Protein AF-A0A830EYG8-F1 (afdb_monomer)

Sequence (162 aa):
MAPSTRTADTRTLSGVLVGLTILGLALLVANVPSSPLRSGNLELFTIFVFPLVISLVAYVGFAELVVWWEVALLAVWGGLSVAVTAFVGFLATMGASGGYPGVVVELVRNIAMFLAVTLGLGIPYGLAGKYRREHPRRTVVSAILAFVVLFTFFNAVAVVTT

Structure (mmCIF, N/CA/C/O backbone):
data_AF-A0A830EYG8-F1
#
_entry.id   AF-A0A830EYG8-F1
#
loop_
_atom_site.group_PDB
_atom_site.id
_atom_site.type_symbol
_atom_site.label_atom_id
_atom_site.label_alt_id
_atom_site.label_comp_id
_atom_site.label_asym_id
_atom_site.label_entity_id
_atom_site.label_seq_id
_atom_site.pdbx_PDB_ins_code
_atom_site.Cartn_x
_atom_site.Cartn_y
_atom_site.Cartn_z
_atom_site.occupancy
_atom_site.B_iso_or_equiv
_atom_site.auth_seq_id
_atom_site.auth_comp_id
_atom_site.auth_asym_id
_atom_site.auth_atom_id
_atom_site.pdbx_PDB_model_num
ATOM 1 N N . MET A 1 1 ? -26.461 24.769 24.141 1.00 42.53 1 MET A N 1
ATOM 2 C CA . MET A 1 1 ? -25.023 24.789 23.800 1.00 42.53 1 MET A CA 1
ATOM 3 C C . MET A 1 1 ? -24.857 23.908 22.572 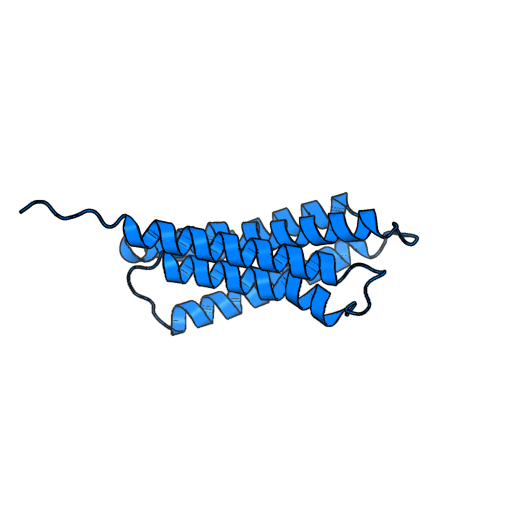1.00 42.53 1 MET A C 1
ATOM 5 O O . MET A 1 1 ? -25.095 22.713 22.674 1.00 42.53 1 MET A O 1
ATOM 9 N N . ALA A 1 2 ? -24.634 24.496 21.395 1.00 43.34 2 ALA A N 1
ATOM 10 C CA . ALA A 1 2 ? -24.489 23.729 20.157 1.00 43.34 2 ALA A CA 1
ATOM 11 C C . ALA A 1 2 ? -23.146 22.973 20.182 1.00 43.34 2 ALA A C 1
ATOM 13 O O . ALA A 1 2 ? -22.144 23.580 20.567 1.00 43.34 2 ALA A O 1
ATOM 14 N N . PRO A 1 3 ? -23.095 21.683 19.811 1.00 46.25 3 PRO A N 1
ATOM 15 C CA . PRO A 1 3 ? -21.836 20.960 19.743 1.00 46.25 3 PRO A CA 1
ATOM 16 C C . PRO A 1 3 ? -21.021 21.533 18.581 1.00 46.25 3 PRO A C 1
ATOM 18 O O . PRO A 1 3 ? -21.415 21.425 17.419 1.00 46.25 3 PRO A O 1
ATOM 21 N N . SER A 1 4 ? -19.902 22.185 18.894 1.00 47.22 4 SER A N 1
ATOM 22 C CA . SER A 1 4 ? -18.935 22.618 17.894 1.00 47.22 4 SER A CA 1
ATOM 23 C C . SER A 1 4 ? -18.418 21.385 17.156 1.00 47.22 4 SER A C 1
ATOM 25 O O . SER A 1 4 ? -17.865 20.440 17.716 1.00 47.22 4 SER A O 1
ATOM 27 N N . THR A 1 5 ? -18.708 21.374 15.867 1.00 45.62 5 THR A N 1
ATOM 28 C CA . THR A 1 5 ? -18.488 20.277 14.938 1.00 45.62 5 THR A CA 1
ATOM 29 C C . THR A 1 5 ? -17.013 19.893 14.834 1.00 45.62 5 THR A C 1
ATOM 31 O O . THR A 1 5 ? -16.151 20.723 14.554 1.00 45.62 5 THR A O 1
ATOM 34 N N . ARG A 1 6 ? -16.770 18.593 14.999 1.00 49.84 6 ARG A N 1
ATOM 35 C CA . ARG A 1 6 ? -15.546 17.802 14.808 1.00 49.84 6 ARG A CA 1
ATOM 36 C C . ARG A 1 6 ? -15.033 17.848 13.349 1.00 49.84 6 ARG A C 1
ATOM 38 O O . ARG A 1 6 ? -15.014 16.830 12.672 1.00 49.84 6 ARG A O 1
ATOM 45 N N . THR A 1 7 ? -14.693 19.024 12.818 1.00 50.84 7 THR A N 1
ATOM 46 C CA . THR A 1 7 ? -14.256 19.216 11.412 1.00 50.84 7 THR A CA 1
ATOM 47 C C . THR A 1 7 ? -12.767 19.534 11.260 1.00 50.84 7 THR A C 1
ATOM 49 O O . THR A 1 7 ? -12.204 19.330 10.181 1.00 50.84 7 THR A O 1
ATOM 52 N N . ALA A 1 8 ? -12.105 19.997 12.324 1.00 50.88 8 ALA A N 1
ATOM 53 C CA . ALA A 1 8 ? -10.675 20.313 12.306 1.00 50.88 8 ALA A CA 1
ATOM 54 C C . ALA A 1 8 ? -9.792 19.057 12.154 1.00 50.88 8 ALA A C 1
ATOM 56 O O . ALA A 1 8 ? -8.821 19.079 11.402 1.00 50.88 8 ALA A O 1
ATOM 57 N N . ASP A 1 9 ? -10.177 17.945 12.785 1.00 64.69 9 ASP A N 1
ATOM 58 C CA . ASP A 1 9 ? -9.371 16.715 12.856 1.00 64.69 9 ASP A CA 1
ATOM 59 C C . ASP A 1 9 ? -9.231 16.015 11.490 1.00 64.69 9 ASP A C 1
ATOM 61 O O . ASP A 1 9 ? -8.155 15.591 11.066 1.00 64.69 9 ASP A O 1
ATOM 65 N N . THR A 1 10 ? -10.315 15.999 10.711 1.00 66.88 10 THR A N 1
ATOM 66 C CA . THR A 1 10 ? -10.350 15.378 9.379 1.00 66.88 10 THR A CA 1
ATOM 67 C C . THR A 1 10 ? -9.485 16.095 8.342 1.00 66.88 10 THR A C 1
ATOM 69 O O . THR A 1 10 ? -8.973 15.454 7.421 1.00 66.88 10 THR A O 1
ATOM 72 N N . ARG A 1 11 ? -9.302 17.419 8.470 1.00 71.44 11 ARG A N 1
ATOM 73 C CA . ARG A 1 11 ? -8.465 18.203 7.543 1.00 71.44 11 ARG A CA 1
ATOM 74 C C . ARG A 1 11 ? -6.985 17.909 7.759 1.00 71.44 11 ARG A C 1
ATOM 76 O O . ARG A 1 11 ? -6.261 17.724 6.784 1.00 71.44 11 ARG A O 1
ATOM 83 N N . THR A 1 12 ? -6.565 17.796 9.016 1.00 82.00 12 THR A N 1
ATOM 84 C CA . THR A 1 12 ? -5.193 17.433 9.383 1.00 82.00 12 THR A CA 1
ATOM 85 C C . THR A 1 12 ? -4.862 16.016 8.924 1.00 82.00 12 THR A C 1
ATOM 87 O O . THR A 1 12 ? -3.844 15.818 8.269 1.00 82.00 12 THR A O 1
ATOM 90 N N . 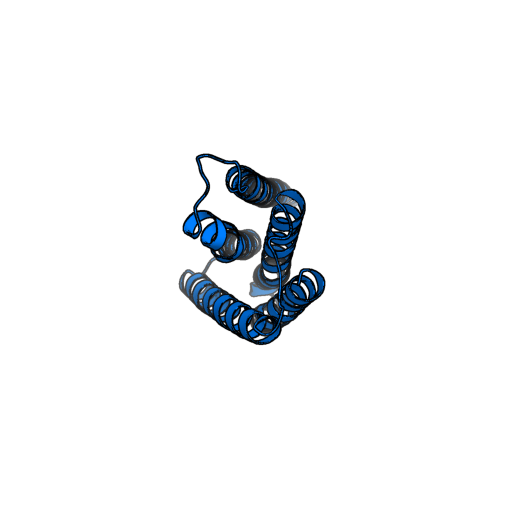LEU A 1 13 ? -5.757 15.047 9.158 1.00 83.25 13 LEU A N 1
ATOM 91 C CA . LEU A 1 13 ? -5.572 13.670 8.686 1.00 83.25 13 LEU A CA 1
ATOM 92 C C . LEU A 1 13 ? -5.459 13.591 7.158 1.00 83.25 13 LEU A C 1
ATOM 94 O O . LEU A 1 13 ? -4.564 12.930 6.635 1.00 83.25 13 LEU A O 1
ATOM 98 N N . SER A 1 14 ? -6.340 14.294 6.441 1.00 85.19 14 SER A N 1
ATOM 99 C CA . SER A 1 14 ? -6.291 14.352 4.975 1.00 85.19 14 SER A CA 1
ATOM 100 C C . SER A 1 14 ? -4.967 14.950 4.493 1.00 85.19 14 SER A C 1
ATOM 102 O O . SER A 1 14 ? -4.349 14.409 3.581 1.00 85.19 14 SER A O 1
ATOM 104 N N . GLY A 1 15 ? -4.490 16.015 5.147 1.00 87.56 15 GLY A N 1
ATOM 105 C CA . GLY A 1 15 ? -3.184 16.614 4.870 1.00 87.56 15 GLY A CA 1
ATOM 106 C C . GLY A 1 15 ? -2.018 15.650 5.103 1.00 87.56 15 GLY A C 1
ATOM 107 O O . GLY A 1 15 ? -1.124 15.576 4.265 1.00 87.56 15 GLY A O 1
ATOM 108 N N . VAL A 1 16 ? -2.045 14.864 6.185 1.00 90.38 16 VAL A N 1
ATOM 109 C CA . VAL A 1 16 ? -1.018 13.848 6.475 1.00 90.38 16 VAL A CA 1
ATOM 110 C C . VAL A 1 16 ? -1.033 12.735 5.428 1.00 90.38 16 VAL A C 1
ATOM 112 O O . VAL A 1 16 ? 0.020 12.398 4.896 1.00 90.38 16 VAL A O 1
ATOM 115 N N . LEU A 1 17 ? -2.201 12.187 5.085 1.00 90.69 17 LEU A N 1
ATOM 116 C CA . LEU A 1 17 ? -2.309 11.123 4.081 1.00 90.69 17 LEU A CA 1
ATOM 117 C C . LEU A 1 17 ? -1.851 11.599 2.697 1.00 90.69 17 LEU A C 1
ATOM 119 O O . LEU A 1 17 ? -1.112 10.888 2.014 1.00 90.69 17 LEU A O 1
ATOM 123 N N . VAL A 1 18 ? -2.232 12.817 2.304 1.00 91.62 18 VAL A N 1
ATOM 124 C CA . VAL A 1 18 ? -1.767 13.438 1.056 1.00 91.62 18 VAL A CA 1
ATOM 125 C C . VAL A 1 18 ? -0.257 13.669 1.102 1.00 91.62 18 VAL A C 1
ATOM 127 O O . VAL A 1 18 ? 0.438 13.286 0.166 1.00 91.62 18 VAL A O 1
ATOM 130 N N . GLY A 1 19 ? 0.270 14.223 2.196 1.00 92.75 19 GLY A N 1
ATOM 131 C CA . GLY A 1 19 ? 1.702 14.466 2.373 1.00 92.75 19 GLY A CA 1
ATOM 132 C C . GLY A 1 19 ? 2.532 13.184 2.311 1.00 92.75 19 GLY A C 1
ATOM 133 O O . GLY A 1 19 ? 3.538 13.141 1.607 1.00 92.75 19 GLY A O 1
ATOM 134 N N . LEU A 1 20 ? 2.078 12.113 2.969 1.00 93.62 20 LEU A N 1
ATOM 135 C CA . LEU A 1 20 ? 2.711 10.797 2.882 1.00 93.62 20 LEU A CA 1
ATOM 136 C C . LEU A 1 20 ? 2.643 10.247 1.457 1.00 93.62 20 LEU A C 1
ATOM 138 O O . LEU A 1 20 ? 3.648 9.770 0.949 1.00 93.62 20 LEU A O 1
ATOM 142 N N . THR A 1 21 ? 1.507 10.368 0.773 1.00 92.94 21 THR A N 1
ATOM 143 C CA . THR A 1 21 ? 1.380 9.905 -0.619 1.00 92.94 21 THR A CA 1
ATOM 144 C C . THR A 1 21 ? 2.348 10.647 -1.547 1.00 92.94 21 THR A C 1
ATOM 146 O O . THR A 1 21 ? 3.044 10.016 -2.340 1.00 92.94 21 THR A O 1
ATOM 149 N N . ILE A 1 22 ? 2.453 11.974 -1.410 1.00 95.12 22 ILE A N 1
ATOM 150 C CA . ILE A 1 22 ? 3.403 12.803 -2.168 1.00 95.12 22 ILE A CA 1
ATOM 151 C C . ILE A 1 22 ? 4.846 12.399 -1.850 1.00 95.12 22 ILE A C 1
ATOM 153 O O . ILE A 1 22 ? 5.660 12.286 -2.765 1.00 95.12 22 ILE A O 1
ATOM 157 N N . LEU A 1 23 ? 5.163 12.136 -0.580 1.00 95.19 23 LEU A N 1
ATOM 158 C CA . LEU A 1 23 ? 6.483 11.657 -0.179 1.00 95.19 23 LEU A CA 1
ATOM 159 C C . LEU A 1 23 ? 6.817 10.314 -0.842 1.00 95.19 23 LEU A C 1
ATOM 161 O O . LEU A 1 23 ? 7.919 10.152 -1.354 1.00 95.19 23 LEU A O 1
ATOM 165 N N . GLY A 1 24 ? 5.864 9.382 -0.904 1.00 92.62 24 GLY A N 1
ATOM 166 C CA . GLY A 1 24 ? 6.041 8.101 -1.596 1.00 92.62 24 GLY A CA 1
ATOM 167 C C . GLY A 1 24 ? 6.345 8.282 -3.081 1.00 92.62 24 GLY A C 1
ATOM 168 O O . GLY A 1 24 ? 7.295 7.696 -3.594 1.00 92.62 24 GLY A O 1
ATOM 169 N N . LEU A 1 25 ? 5.612 9.169 -3.760 1.00 93.94 25 LEU A N 1
ATOM 170 C CA . LEU A 1 25 ? 5.888 9.512 -5.158 1.00 93.94 25 LEU A CA 1
ATOM 171 C C . LEU A 1 25 ? 7.281 10.132 -5.336 1.00 93.94 25 LEU A C 1
ATOM 173 O O . LEU A 1 25 ? 8.001 9.765 -6.262 1.00 93.94 25 LEU A O 1
ATOM 177 N N . ALA A 1 26 ? 7.689 11.031 -4.439 1.00 93.25 26 ALA A N 1
ATOM 178 C CA . ALA A 1 26 ? 9.021 11.628 -4.475 1.00 93.25 26 ALA A CA 1
ATOM 179 C C . ALA A 1 26 ? 10.128 10.577 -4.286 1.00 93.25 26 ALA A C 1
ATOM 181 O O . ALA A 1 26 ? 11.138 10.628 -4.986 1.00 93.25 26 ALA A O 1
ATOM 182 N N . LEU A 1 27 ? 9.924 9.594 -3.401 1.00 92.50 27 LEU A N 1
ATOM 183 C CA . LEU A 1 27 ? 10.854 8.477 -3.209 1.00 92.50 27 LEU A CA 1
ATOM 184 C C . LEU A 1 27 ? 10.976 7.606 -4.467 1.00 92.50 27 LEU A C 1
ATOM 186 O O . LEU A 1 27 ? 12.085 7.212 -4.820 1.00 9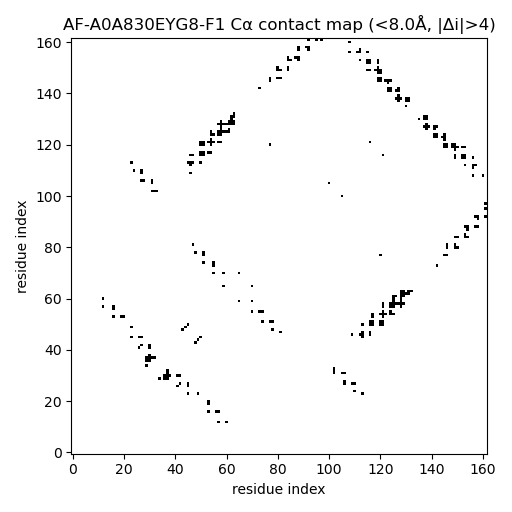2.50 27 LEU A O 1
ATOM 190 N N . LEU A 1 28 ? 9.878 7.360 -5.189 1.00 92.00 28 LEU A N 1
ATOM 191 C CA . LEU A 1 28 ? 9.927 6.640 -6.468 1.00 92.00 28 LEU A CA 1
ATOM 192 C C . LEU A 1 28 ? 10.711 7.409 -7.532 1.00 92.00 28 LEU A C 1
ATOM 194 O O . LEU A 1 28 ? 11.538 6.821 -8.226 1.00 92.00 28 LEU A O 1
ATOM 198 N N . VAL A 1 29 ? 10.495 8.723 -7.634 1.00 90.94 29 VAL A N 1
ATOM 199 C CA . VAL A 1 29 ? 11.252 9.588 -8.553 1.00 90.94 29 VAL A CA 1
ATOM 200 C C . VAL A 1 29 ? 12.738 9.606 -8.180 1.00 90.94 29 VAL A C 1
ATOM 202 O O . VAL A 1 29 ? 13.601 9.529 -9.053 1.00 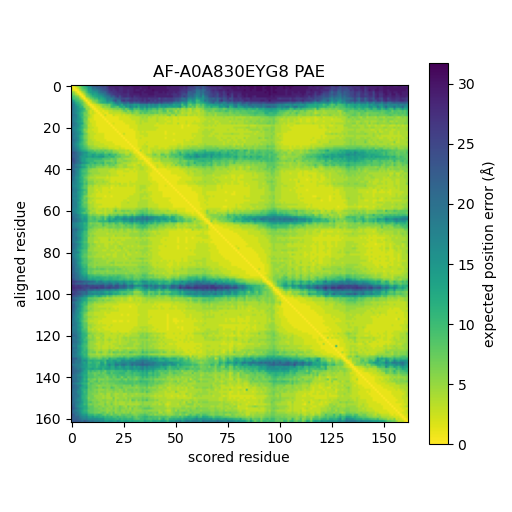90.94 29 VAL A O 1
ATOM 205 N N . ALA A 1 30 ? 13.055 9.635 -6.886 1.00 89.56 30 ALA A N 1
ATOM 206 C CA . ALA A 1 30 ? 14.427 9.532 -6.401 1.00 89.56 30 ALA A CA 1
ATOM 207 C C . ALA A 1 30 ? 15.057 8.153 -6.665 1.00 89.56 30 ALA A C 1
ATOM 209 O O . ALA A 1 30 ? 16.279 8.046 -6.654 1.00 89.56 30 ALA A O 1
ATOM 210 N N . ASN A 1 31 ? 14.265 7.114 -6.936 1.00 89.38 31 ASN A N 1
ATOM 211 C CA . ASN A 1 31 ? 14.733 5.750 -7.190 1.00 89.38 31 ASN A CA 1
ATOM 212 C C . ASN A 1 31 ? 14.772 5.370 -8.686 1.00 89.38 31 ASN A C 1
ATOM 214 O O . ASN A 1 31 ? 14.937 4.203 -9.035 1.00 89.38 31 ASN A O 1
ATOM 218 N N . VAL A 1 32 ? 14.617 6.341 -9.589 1.00 88.88 32 VAL A N 1
ATOM 219 C CA . VAL A 1 32 ? 14.681 6.121 -11.042 1.00 88.88 32 VAL A CA 1
ATOM 220 C C . VAL A 1 32 ? 16.049 5.541 -11.449 1.00 88.88 32 VAL A C 1
ATOM 222 O O . VAL A 1 32 ? 17.059 5.892 -10.841 1.00 88.88 32 VAL A O 1
ATOM 225 N N . PRO A 1 33 ? 16.129 4.702 -12.502 1.00 79.25 33 PRO A N 1
ATOM 226 C CA . PRO A 1 33 ? 17.364 4.079 -12.978 1.00 79.25 33 PRO A CA 1
ATOM 227 C C . PRO A 1 33 ? 18.620 4.953 -13.083 1.00 79.25 33 PRO A C 1
ATOM 229 O O . PRO A 1 33 ? 19.719 4.456 -12.855 1.00 79.25 33 PRO A O 1
ATOM 232 N N . SER A 1 34 ? 18.465 6.230 -13.435 1.00 80.75 34 SER A N 1
ATOM 233 C CA . SER A 1 34 ? 19.551 7.207 -13.586 1.00 80.75 34 SER A CA 1
ATOM 234 C C . SER A 1 34 ? 19.963 7.893 -12.278 1.00 80.75 34 SER A C 1
ATOM 236 O O . SER A 1 34 ? 20.843 8.750 -12.290 1.00 80.75 34 SER A O 1
ATOM 238 N N . SER A 1 35 ? 19.298 7.584 -11.166 1.00 86.12 35 SER A N 1
ATOM 239 C CA . SER A 1 35 ? 19.499 8.257 -9.887 1.00 86.12 35 SER A CA 1
ATOM 240 C C . SER A 1 35 ? 20.665 7.659 -9.094 1.00 86.12 35 SER A C 1
ATOM 242 O O . SER A 1 35 ? 20.768 6.435 -8.989 1.00 86.12 35 SER A O 1
ATOM 244 N N . PRO A 1 36 ? 21.490 8.492 -8.431 1.00 82.94 36 PRO A N 1
ATOM 245 C CA . PRO A 1 36 ? 22.517 8.018 -7.502 1.00 82.94 36 PRO A CA 1
ATOM 246 C C . PRO A 1 36 ? 21.933 7.375 -6.233 1.00 82.94 36 PRO A C 1
ATOM 248 O O . PRO A 1 36 ? 22.652 6.693 -5.510 1.00 82.94 36 PRO A O 1
ATOM 251 N N . LEU A 1 37 ? 20.642 7.584 -5.954 1.00 84.62 37 LEU A N 1
ATOM 252 C CA . LEU A 1 37 ? 19.938 7.011 -4.802 1.00 84.62 37 LEU A CA 1
ATOM 253 C C . LEU A 1 37 ? 19.250 5.677 -5.127 1.00 84.62 37 LEU A C 1
ATOM 255 O O . LEU A 1 37 ? 18.557 5.130 -4.267 1.00 84.62 37 LEU A O 1
ATOM 259 N N . ARG A 1 38 ? 19.421 5.154 -6.351 1.00 87.94 38 ARG A N 1
ATOM 260 C CA . ARG A 1 38 ? 18.779 3.912 -6.784 1.00 87.94 38 ARG A CA 1
ATOM 261 C C . ARG A 1 38 ? 19.172 2.754 -5.869 1.00 87.94 38 ARG A C 1
ATOM 263 O O . ARG A 1 38 ? 20.346 2.432 -5.707 1.00 87.94 38 ARG A O 1
ATOM 270 N N . SER A 1 39 ? 18.169 2.080 -5.325 1.00 90.25 39 SER A N 1
ATOM 271 C CA . SER A 1 39 ? 18.329 0.884 -4.510 1.00 90.25 39 SER A CA 1
ATOM 272 C C . SER A 1 39 ? 17.097 -0.002 -4.634 1.00 90.25 39 SER A C 1
ATOM 274 O O . SER A 1 39 ? 15.971 0.458 -4.450 1.00 90.25 39 SER A O 1
ATOM 276 N N . GLY A 1 40 ? 17.301 -1.300 -4.872 1.00 86.69 40 GLY A N 1
ATOM 277 C CA . GLY A 1 40 ? 16.196 -2.267 -4.881 1.00 86.69 40 GLY A CA 1
ATOM 278 C C . GLY A 1 40 ? 15.453 -2.317 -3.540 1.00 86.69 40 GLY A C 1
ATOM 279 O O . GLY A 1 40 ? 14.239 -2.484 -3.504 1.00 86.69 40 GLY A O 1
ATOM 280 N N . ASN A 1 41 ? 16.148 -2.070 -2.425 1.00 89.69 41 ASN A N 1
ATOM 281 C CA . ASN A 1 41 ? 15.506 -1.995 -1.111 1.00 89.69 41 ASN A CA 1
ATOM 282 C C . ASN A 1 41 ? 14.612 -0.759 -0.981 1.00 89.69 41 ASN A C 1
ATOM 284 O O . ASN A 1 41 ? 13.542 -0.847 -0.383 1.00 89.69 41 ASN A O 1
ATOM 288 N N . LEU A 1 42 ? 15.034 0.379 -1.544 1.00 87.69 42 LEU A N 1
ATOM 289 C CA . LEU A 1 42 ? 14.227 1.598 -1.554 1.00 87.69 42 LEU A CA 1
ATOM 290 C C . LEU A 1 42 ? 12.975 1.408 -2.417 1.00 87.69 42 LEU A C 1
ATOM 292 O O . LEU A 1 42 ? 11.891 1.834 -2.021 1.00 87.69 42 LEU A O 1
ATOM 296 N N . GLU A 1 43 ? 13.109 0.720 -3.550 1.00 89.50 43 GLU A N 1
ATOM 297 C CA . GLU A 1 43 ? 11.991 0.352 -4.419 1.00 89.50 43 GLU A CA 1
ATOM 298 C C . GLU A 1 43 ? 10.960 -0.507 -3.683 1.00 89.50 43 GLU A C 1
ATOM 300 O O . GLU A 1 43 ? 9.797 -0.124 -3.569 1.00 89.50 43 GLU A O 1
ATOM 305 N N . LEU A 1 44 ? 11.401 -1.633 -3.112 1.00 88.88 44 LEU A N 1
ATOM 306 C CA . LEU A 1 44 ? 10.533 -2.558 -2.383 1.00 88.88 44 LEU A CA 1
ATOM 307 C C . LEU A 1 44 ? 9.889 -1.884 -1.170 1.00 88.88 44 LEU A C 1
ATOM 309 O O . LEU A 1 44 ? 8.693 -2.047 -0.929 1.00 88.88 44 LEU A O 1
ATOM 313 N N . PHE A 1 45 ? 10.657 -1.089 -0.423 1.00 91.88 45 PHE A N 1
ATOM 314 C CA . PHE A 1 45 ? 10.130 -0.312 0.693 1.00 91.88 45 PHE A CA 1
ATOM 315 C C . PHE A 1 45 ? 9.017 0.631 0.232 1.00 91.88 45 PHE A C 1
ATOM 317 O O . PHE A 1 45 ? 7.934 0.644 0.819 1.00 91.88 45 PHE A O 1
ATOM 324 N N . THR A 1 46 ? 9.264 1.387 -0.837 1.00 91.94 46 THR A N 1
ATOM 325 C CA . THR A 1 46 ?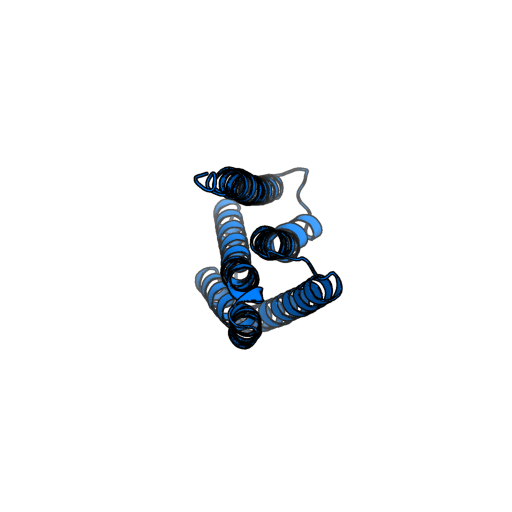 8.329 2.405 -1.320 1.00 91.94 46 THR A CA 1
ATOM 326 C C . THR A 1 46 ? 7.085 1.779 -1.941 1.00 91.94 46 THR A C 1
ATOM 328 O O . THR A 1 46 ? 6.004 2.318 -1.757 1.00 91.94 46 THR A O 1
ATOM 331 N N . ILE A 1 47 ? 7.194 0.635 -2.621 1.00 91.12 47 ILE A N 1
ATOM 332 C CA . ILE A 1 47 ? 6.053 -0.035 -3.269 1.00 91.12 47 ILE A CA 1
ATOM 333 C C . ILE A 1 47 ? 5.203 -0.833 -2.273 1.00 91.12 47 ILE A C 1
ATOM 335 O O . ILE A 1 47 ? 3.993 -0.939 -2.460 1.00 91.12 47 ILE A O 1
ATOM 339 N N . PHE A 1 48 ? 5.797 -1.391 -1.216 1.00 90.06 48 PHE A N 1
ATOM 340 C CA . PHE A 1 48 ? 5.101 -2.348 -0.349 1.00 90.06 48 PHE A CA 1
ATOM 341 C C . PHE A 1 48 ? 4.925 -1.868 1.087 1.00 90.06 48 PHE A C 1
ATOM 343 O O . PHE A 1 48 ? 3.811 -1.847 1.612 1.00 90.06 48 PHE A O 1
ATOM 350 N N . VAL A 1 49 ? 6.017 -1.472 1.736 1.00 92.12 49 VAL A N 1
ATOM 351 C CA . VAL A 1 49 ? 6.008 -1.132 3.165 1.00 92.12 49 VAL A CA 1
ATOM 352 C C . VAL A 1 49 ? 5.357 0.226 3.386 1.00 92.12 49 VAL A C 1
ATOM 354 O O . VAL A 1 49 ? 4.527 0.393 4.278 1.00 92.12 49 VAL A O 1
ATOM 357 N N . PHE A 1 50 ? 5.699 1.202 2.554 1.00 94.12 50 PHE A N 1
ATOM 358 C CA . PHE A 1 50 ? 5.234 2.567 2.724 1.00 94.12 50 PHE A CA 1
ATOM 359 C C . PHE A 1 50 ? 3.708 2.718 2.512 1.00 94.12 50 PHE A C 1
ATOM 361 O O . PHE A 1 50 ? 3.054 3.309 3.375 1.00 94.12 50 PHE A O 1
ATOM 368 N N . PRO A 1 51 ? 3.078 2.095 1.495 1.00 93.56 51 PRO A N 1
ATOM 369 C CA . PRO A 1 51 ? 1.620 2.010 1.376 1.00 93.56 51 PRO A CA 1
ATOM 370 C C . PRO A 1 51 ? 0.928 1.353 2.566 1.00 93.56 51 PRO A C 1
ATOM 372 O O . PRO A 1 51 ? -0.131 1.814 2.998 1.00 93.56 51 PRO A O 1
ATOM 375 N N . LEU A 1 52 ? 1.528 0.299 3.130 1.00 93.25 52 LEU A N 1
ATOM 376 C CA . LEU A 1 52 ? 1.001 -0.340 4.332 1.00 93.25 52 LEU A CA 1
ATOM 377 C C . LEU A 1 52 ? 0.992 0.655 5.500 1.00 93.25 52 LEU A C 1
ATOM 379 O O . LEU A 1 52 ? -0.027 0.785 6.175 1.00 93.25 52 LEU A O 1
ATOM 383 N N . VAL A 1 53 ? 2.065 1.428 5.689 1.00 93.88 53 VAL A N 1
ATOM 384 C CA . VAL A 1 53 ? 2.106 2.495 6.703 1.00 93.88 53 VAL A CA 1
ATOM 385 C C . VAL A 1 53 ? 1.009 3.533 6.458 1.00 93.88 53 VAL A C 1
ATOM 387 O O . VAL A 1 53 ? 0.271 3.849 7.389 1.00 93.88 53 VAL A O 1
ATOM 390 N N . ILE A 1 54 ? 0.829 4.006 5.219 1.00 91.81 54 ILE A N 1
ATOM 391 C CA . ILE A 1 54 ? -0.249 4.949 4.864 1.00 91.81 54 ILE A CA 1
ATOM 392 C C . ILE A 1 54 ? -1.622 4.367 5.231 1.00 91.81 54 ILE A C 1
ATOM 394 O O . ILE A 1 54 ? -2.452 5.057 5.823 1.00 91.81 54 ILE A O 1
ATOM 398 N N . SER A 1 55 ? -1.857 3.086 4.938 1.00 91.31 55 SER A N 1
ATOM 399 C CA . SER A 1 55 ? -3.126 2.418 5.247 1.00 91.31 55 SER A CA 1
ATOM 400 C C . SER A 1 55 ? -3.382 2.270 6.752 1.00 91.31 55 SER A C 1
ATOM 402 O O . SER A 1 55 ? -4.513 2.444 7.205 1.00 91.31 55 SER A O 1
ATOM 404 N N . LEU A 1 56 ? -2.341 2.018 7.551 1.00 91.38 56 LEU A N 1
ATOM 405 C CA . LEU A 1 56 ? -2.442 1.958 9.011 1.00 91.38 56 LEU A CA 1
ATOM 406 C C . LEU A 1 56 ? -2.689 3.346 9.610 1.00 91.38 56 LEU A C 1
ATOM 408 O O . LEU A 1 56 ? -3.516 3.481 10.509 1.00 91.38 56 LEU A O 1
ATOM 412 N N . VAL A 1 57 ? -2.034 4.384 9.081 1.00 90.75 57 VAL A N 1
ATOM 413 C CA . VAL A 1 57 ? -2.305 5.780 9.459 1.00 90.75 57 VAL A CA 1
ATOM 414 C C . VAL A 1 57 ? -3.751 6.148 9.130 1.00 90.75 57 VAL A C 1
ATOM 416 O O . VAL A 1 57 ? -4.418 6.771 9.954 1.00 90.75 57 VAL A O 1
ATOM 419 N N . ALA A 1 58 ? -4.271 5.712 7.978 1.00 89.50 58 ALA A N 1
ATOM 420 C CA . ALA A 1 58 ? -5.676 5.901 7.631 1.00 89.50 58 ALA A CA 1
ATOM 421 C C . ALA A 1 58 ? -6.603 5.193 8.634 1.00 89.50 58 ALA A C 1
ATOM 423 O O . ALA A 1 58 ? -7.534 5.819 9.137 1.00 89.50 58 ALA A O 1
ATOM 424 N N . TYR A 1 59 ? -6.331 3.931 8.989 1.00 88.00 59 TYR A N 1
ATOM 425 C CA . TYR A 1 59 ? -7.103 3.211 10.011 1.00 88.00 59 TYR A CA 1
ATOM 426 C C . TYR A 1 59 ? -7.129 3.960 11.347 1.00 88.00 59 TYR A C 1
ATOM 428 O O . TYR A 1 59 ? -8.202 4.241 11.879 1.00 88.00 59 TYR A O 1
ATOM 436 N N . VAL A 1 60 ? -5.948 4.307 11.867 1.00 87.31 60 VAL A N 1
ATOM 437 C CA . VAL A 1 60 ? -5.778 4.987 13.157 1.00 87.31 60 VAL A CA 1
ATOM 438 C C . VAL A 1 60 ? -6.464 6.348 13.156 1.00 87.31 60 VAL A C 1
ATOM 440 O O . VAL A 1 60 ? -7.149 6.681 14.116 1.00 87.31 60 VAL A O 1
ATOM 443 N N . GLY A 1 61 ? -6.328 7.112 12.072 1.00 84.38 61 GLY A N 1
ATOM 444 C CA . GLY A 1 61 ? -6.925 8.437 11.952 1.00 84.38 61 GLY A CA 1
ATOM 445 C C . GLY A 1 61 ? -8.453 8.436 11.909 1.00 84.38 61 GLY A C 1
ATOM 446 O O . GLY A 1 61 ? -9.072 9.403 12.344 1.00 84.38 61 GLY A O 1
ATOM 447 N N . PHE A 1 62 ? -9.075 7.367 11.404 1.00 82.81 62 PHE A N 1
ATOM 448 C CA . PHE A 1 62 ? -10.536 7.232 11.391 1.00 82.81 62 PHE A CA 1
ATOM 449 C C . PHE A 1 62 ? -11.102 6.488 12.609 1.00 82.81 62 PHE A C 1
ATOM 451 O O . PHE A 1 62 ? -12.311 6.544 12.837 1.00 82.81 62 PHE A O 1
ATOM 458 N N . ALA A 1 63 ? -10.269 5.800 13.392 1.00 80.12 63 ALA A N 1
ATOM 459 C CA . ALA A 1 63 ? -10.705 5.056 14.567 1.00 80.12 63 ALA A CA 1
ATOM 460 C C . ALA A 1 63 ? -10.883 5.978 15.789 1.00 80.12 63 ALA A C 1
ATOM 462 O O . ALA A 1 63 ? -9.946 6.630 16.235 1.00 80.12 63 ALA A O 1
ATOM 463 N N . GLU A 1 64 ? -12.076 5.985 16.399 1.00 71.56 64 GLU A N 1
ATOM 464 C CA . GLU A 1 64 ? -12.353 6.820 17.588 1.00 71.56 64 GLU A CA 1
ATOM 465 C C . GLU A 1 64 ? -11.588 6.393 18.853 1.00 71.56 64 GLU A C 1
ATOM 467 O O . GLU A 1 64 ? -11.354 7.201 19.747 1.00 71.56 64 GLU A O 1
ATOM 472 N N . LEU A 1 65 ? -11.218 5.114 18.940 1.00 76.75 65 LEU A N 1
ATOM 473 C CA . LEU A 1 65 ? -10.295 4.580 19.938 1.00 76.75 65 LEU A CA 1
ATOM 474 C C . LEU A 1 65 ? -9.313 3.675 19.207 1.00 76.75 65 LEU A C 1
ATOM 476 O O . LEU A 1 65 ? -9.729 2.860 18.384 1.00 76.75 65 LEU A O 1
ATOM 480 N N . VAL A 1 66 ? -8.035 3.769 19.541 1.00 75.75 66 VAL A N 1
ATOM 481 C CA . VAL A 1 66 ? -7.001 2.924 18.946 1.00 75.75 66 VAL A CA 1
ATOM 482 C C . VAL A 1 66 ? -6.658 1.822 19.936 1.00 75.75 66 VAL A C 1
ATOM 484 O O . VAL A 1 66 ? -6.230 2.098 21.055 1.00 75.75 66 VAL A O 1
ATOM 487 N N . VAL A 1 67 ? -6.844 0.567 19.532 1.00 83.06 67 VAL A N 1
ATOM 488 C CA . VAL A 1 67 ? -6.368 -0.593 20.292 1.00 83.06 67 VAL A CA 1
ATOM 489 C C . VAL A 1 67 ? -5.119 -1.117 19.603 1.00 83.06 67 VAL A C 1
ATOM 491 O O . VAL A 1 67 ? -5.172 -1.583 18.468 1.00 83.06 67 VAL A O 1
ATOM 494 N N . TRP A 1 68 ? -3.985 -1.043 20.296 1.00 84.56 68 TRP A N 1
ATOM 495 C CA . TRP A 1 68 ? -2.673 -1.383 19.738 1.00 84.56 68 TRP A CA 1
ATOM 496 C C . TRP A 1 68 ? -2.599 -2.793 19.144 1.00 84.56 68 TRP A C 1
ATOM 498 O O . TRP A 1 68 ? -2.017 -2.973 18.077 1.00 84.56 68 TRP A O 1
ATOM 508 N N . TRP A 1 69 ? -3.244 -3.780 19.773 1.00 85.44 69 TRP A N 1
ATOM 509 C CA . TRP A 1 69 ? -3.287 -5.146 19.244 1.00 85.44 69 TRP A CA 1
ATOM 510 C C . TRP A 1 69 ? -4.043 -5.265 17.916 1.00 85.44 69 TRP A C 1
ATOM 512 O O . TRP A 1 69 ? -3.665 -6.079 17.080 1.00 85.44 69 TRP A O 1
ATOM 522 N N . GLU A 1 70 ? -5.064 -4.441 17.676 1.00 85.81 70 GLU A N 1
ATOM 523 C CA . GLU A 1 70 ? -5.759 -4.425 16.383 1.00 85.81 70 GLU A CA 1
ATOM 524 C C . GLU A 1 70 ? -4.875 -3.838 15.288 1.00 85.81 70 GLU A C 1
ATOM 526 O O . GLU A 1 70 ? -4.815 -4.384 14.192 1.00 85.81 70 GLU A O 1
ATOM 531 N N . VAL A 1 71 ? -4.145 -2.761 15.591 1.00 87.44 71 VAL A N 1
ATOM 532 C CA . VAL A 1 71 ? -3.179 -2.170 14.653 1.00 87.44 71 VAL A CA 1
ATOM 533 C C 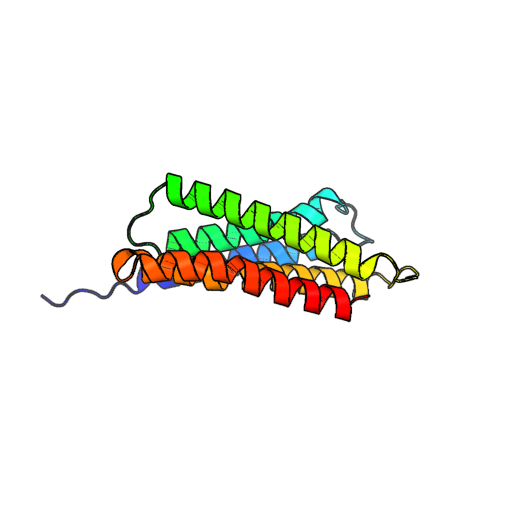. VAL A 1 71 ? -2.084 -3.183 14.320 1.00 87.44 71 VAL A C 1
ATOM 535 O O . VAL A 1 71 ? -1.735 -3.341 13.152 1.00 87.44 71 VAL A O 1
ATOM 538 N N . ALA A 1 72 ? -1.591 -3.921 15.319 1.00 89.19 72 ALA A N 1
ATOM 539 C CA . ALA A 1 72 ? -0.623 -4.993 15.111 1.00 89.19 72 ALA A CA 1
ATOM 540 C C . ALA A 1 72 ? -1.188 -6.111 14.218 1.00 89.19 72 ALA A C 1
ATOM 542 O O . ALA A 1 72 ? -0.528 -6.527 13.268 1.00 89.19 72 ALA A O 1
ATOM 543 N N . LEU A 1 73 ? -2.425 -6.555 14.461 1.00 90.44 73 LEU A N 1
ATOM 544 C CA . LEU A 1 73 ? -3.092 -7.559 13.627 1.00 90.44 73 LEU A CA 1
ATOM 545 C C . LEU A 1 73 ? -3.293 -7.075 12.188 1.00 90.44 73 LEU A C 1
ATOM 547 O O . LEU A 1 73 ? -3.028 -7.826 11.254 1.00 90.44 73 LEU A O 1
ATOM 551 N N . LEU A 1 74 ? -3.707 -5.822 11.993 1.00 90.31 74 LEU A N 1
ATOM 552 C CA . LEU A 1 74 ? -3.857 -5.218 10.667 1.00 90.31 74 LEU A CA 1
ATOM 553 C C . LEU A 1 74 ? -2.515 -5.066 9.946 1.00 90.31 74 LEU A C 1
ATOM 555 O O . LEU A 1 74 ? -2.455 -5.246 8.730 1.00 90.31 74 LEU A O 1
ATOM 559 N N . ALA A 1 75 ? -1.440 -4.771 10.676 1.00 91.94 75 ALA A N 1
ATOM 560 C CA . ALA A 1 75 ? -0.095 -4.714 10.119 1.00 91.94 75 ALA A CA 1
ATOM 561 C C . ALA A 1 75 ? 0.373 -6.102 9.663 1.00 91.94 75 ALA A C 1
ATOM 563 O O . ALA A 1 75 ? 0.839 -6.247 8.535 1.00 91.94 75 ALA A O 1
ATOM 564 N N . VAL A 1 76 ? 0.185 -7.133 10.496 1.00 94.31 76 VAL A N 1
ATOM 565 C CA . VAL A 1 76 ? 0.511 -8.526 10.147 1.00 94.31 76 VAL A CA 1
ATOM 566 C C . VAL A 1 76 ? -0.326 -8.999 8.959 1.00 94.31 76 VAL A C 1
ATOM 568 O O . VAL A 1 76 ? 0.219 -9.539 8.000 1.00 94.31 76 VAL A O 1
ATOM 571 N N . TRP A 1 77 ? -1.637 -8.753 8.984 1.00 93.12 77 TRP A N 1
ATOM 572 C CA . TRP A 1 77 ? -2.546 -9.134 7.906 1.00 93.12 77 TRP A CA 1
ATOM 573 C C . TRP A 1 77 ? -2.225 -8.418 6.594 1.00 93.12 77 TRP A C 1
ATOM 575 O O . TRP A 1 77 ? -2.184 -9.047 5.538 1.00 93.12 77 TRP A O 1
ATOM 585 N N . GLY A 1 78 ? -1.950 -7.115 6.653 1.00 91.50 78 GLY A N 1
ATOM 586 C CA . GLY A 1 78 ? -1.569 -6.322 5.488 1.00 91.50 78 GLY A CA 1
ATOM 587 C C . GLY A 1 78 ? -0.221 -6.761 4.921 1.00 91.50 78 GLY A C 1
ATOM 588 O O . GLY A 1 78 ? -0.100 -6.948 3.714 1.00 91.50 78 GLY A O 1
ATOM 589 N N . GLY A 1 79 ? 0.765 -7.027 5.782 1.00 91.50 79 GLY A N 1
ATOM 590 C CA . GLY A 1 79 ? 2.059 -7.577 5.376 1.00 91.50 79 GLY A CA 1
ATOM 591 C C . GLY A 1 79 ? 1.929 -8.942 4.695 1.00 91.50 79 GLY A C 1
ATOM 592 O O . GLY A 1 79 ? 2.489 -9.148 3.620 1.00 91.50 79 GLY A O 1
ATOM 593 N N . LEU A 1 80 ? 1.125 -9.848 5.262 1.00 93.25 80 LEU A N 1
ATOM 594 C CA . LEU A 1 80 ? 0.837 -11.150 4.656 1.00 93.25 80 LEU A CA 1
ATOM 595 C C . LEU A 1 80 ? 0.124 -10.997 3.305 1.00 93.25 80 LEU A C 1
ATOM 597 O O . LEU A 1 80 ? 0.491 -11.647 2.329 1.00 93.25 80 LEU A O 1
ATOM 601 N N . SER A 1 81 ? -0.858 -10.099 3.240 1.00 90.88 81 SER A N 1
ATOM 602 C CA . SER A 1 81 ? -1.620 -9.792 2.028 1.00 90.88 81 SER A CA 1
ATOM 603 C C . SER A 1 81 ? -0.717 -9.312 0.896 1.00 90.88 81 SER A C 1
ATOM 605 O O . SER A 1 81 ? -0.833 -9.781 -0.237 1.00 90.88 81 SER A O 1
ATOM 607 N N . VAL A 1 82 ? 0.214 -8.412 1.213 1.00 91.62 82 VAL A N 1
ATOM 608 C CA . VAL A 1 82 ? 1.223 -7.909 0.281 1.00 91.62 82 VAL A CA 1
ATOM 609 C C . VAL A 1 82 ? 2.152 -9.025 -0.182 1.00 91.62 82 VAL A C 1
ATOM 611 O O . VAL A 1 82 ? 2.359 -9.167 -1.384 1.00 91.62 82 VAL A O 1
ATOM 614 N N . ALA A 1 83 ? 2.663 -9.850 0.735 1.00 91.75 83 ALA A N 1
ATOM 615 C CA . ALA A 1 83 ? 3.561 -10.951 0.394 1.00 91.75 83 ALA A CA 1
ATOM 616 C C . ALA A 1 83 ? 2.901 -11.965 -0.554 1.00 91.75 83 ALA A C 1
ATOM 618 O O . ALA A 1 83 ? 3.476 -12.315 -1.583 1.00 91.75 83 ALA A O 1
ATOM 619 N N . VAL A 1 84 ? 1.669 -12.391 -0.249 1.00 91.69 84 VAL A N 1
ATOM 620 C CA . VAL A 1 84 ? 0.898 -13.313 -1.099 1.00 91.69 84 VAL A CA 1
ATOM 621 C C . VAL A 1 84 ? 0.617 -12.686 -2.463 1.00 91.69 84 VAL A C 1
ATOM 623 O O . VAL A 1 84 ? 0.799 -13.333 -3.492 1.00 91.69 84 VAL A O 1
ATOM 626 N N . THR A 1 85 ? 0.213 -11.417 -2.487 1.00 90.50 85 THR A N 1
ATOM 627 C CA . THR A 1 85 ? -0.093 -10.701 -3.730 1.00 90.50 85 THR A CA 1
ATOM 628 C C . THR A 1 85 ? 1.142 -10.554 -4.619 1.00 90.50 85 THR A C 1
ATOM 630 O O . THR A 1 85 ? 1.071 -10.839 -5.812 1.00 90.50 85 THR A O 1
ATOM 633 N N . ALA A 1 86 ? 2.285 -10.175 -4.043 1.00 87.44 86 ALA A N 1
ATOM 634 C CA . ALA A 1 86 ? 3.549 -10.066 -4.761 1.00 87.44 86 ALA A CA 1
ATOM 635 C C . ALA A 1 86 ? 4.023 -11.428 -5.287 1.00 87.44 86 ALA A C 1
ATOM 637 O O . ALA A 1 86 ? 4.465 -11.520 -6.429 1.00 87.44 86 ALA A O 1
ATOM 638 N N . PHE A 1 87 ? 3.884 -12.491 -4.489 1.00 88.19 87 PHE A N 1
ATOM 639 C CA . PHE A 1 87 ? 4.228 -13.851 -4.902 1.00 88.19 87 PHE A CA 1
ATOM 640 C C . PHE A 1 87 ? 3.380 -14.326 -6.088 1.00 88.19 87 PHE A C 1
ATOM 642 O O . PHE A 1 87 ? 3.917 -14.822 -7.076 1.00 88.19 87 PHE A O 1
ATOM 649 N N . VAL A 1 88 ? 2.060 -14.132 -6.033 1.00 87.56 88 VAL A N 1
ATOM 650 C CA . VAL A 1 88 ? 1.169 -14.503 -7.142 1.00 87.56 88 VAL A CA 1
ATOM 651 C C . VAL A 1 88 ? 1.433 -13.645 -8.379 1.00 87.56 88 VAL A C 1
ATOM 653 O O . VAL A 1 88 ? 1.510 -14.186 -9.479 1.00 87.56 88 VAL A O 1
ATOM 656 N N . GLY A 1 89 ? 1.651 -12.338 -8.210 1.00 84.81 89 GLY A N 1
ATOM 657 C CA . GLY A 1 89 ? 2.023 -11.452 -9.314 1.00 84.81 89 GLY A CA 1
ATOM 658 C C . GLY A 1 89 ? 3.346 -11.861 -9.967 1.00 84.81 89 GLY A C 1
ATOM 659 O O . GLY A 1 89 ? 3.467 -11.835 -11.190 1.00 84.81 89 GLY A O 1
ATOM 660 N N . PHE A 1 90 ? 4.319 -12.322 -9.178 1.00 84.06 90 PHE A N 1
ATOM 661 C CA . PHE A 1 90 ? 5.560 -12.890 -9.701 1.00 84.06 90 PHE A CA 1
ATOM 662 C C . PHE A 1 90 ? 5.296 -14.156 -10.528 1.00 84.06 90 PHE A C 1
ATOM 664 O O . PHE A 1 90 ? 5.763 -14.247 -11.659 1.00 84.06 90 PHE A O 1
ATOM 671 N N . LEU A 1 91 ? 4.492 -15.100 -10.022 1.00 86.94 91 LEU A N 1
ATOM 672 C CA . LEU A 1 91 ? 4.137 -16.312 -10.774 1.00 86.94 91 LEU A CA 1
ATOM 673 C C . LEU A 1 91 ? 3.414 -15.994 -12.090 1.00 86.94 91 LEU A C 1
ATOM 675 O O . LEU A 1 91 ? 3.707 -16.612 -13.111 1.00 86.94 91 LEU A O 1
ATOM 679 N N . ALA A 1 92 ? 2.507 -15.015 -12.082 1.00 82.81 92 ALA A N 1
ATOM 680 C CA . ALA A 1 92 ? 1.761 -14.596 -13.267 1.00 82.81 92 ALA A CA 1
ATOM 681 C C . ALA A 1 92 ? 2.655 -13.970 -14.352 1.00 82.81 92 ALA A C 1
ATOM 683 O O . ALA A 1 92 ? 2.328 -14.035 -15.534 1.00 82.81 92 ALA A O 1
ATOM 684 N N . THR A 1 93 ? 3.784 -13.379 -13.957 1.00 79.38 93 THR A N 1
ATOM 685 C CA . THR A 1 93 ? 4.683 -12.626 -14.845 1.00 79.38 93 THR A CA 1
ATOM 686 C C . THR A 1 93 ? 5.982 -13.372 -15.179 1.00 79.38 93 THR A C 1
ATOM 688 O O . THR A 1 93 ? 6.753 -12.915 -16.019 1.00 79.38 93 THR A O 1
ATOM 691 N N . MET A 1 94 ? 6.205 -14.559 -14.598 1.00 78.31 94 MET A N 1
ATOM 692 C CA . MET A 1 94 ? 7.434 -15.361 -14.726 1.00 78.31 94 MET A CA 1
ATOM 693 C C . MET A 1 94 ? 7.783 -15.775 -16.171 1.00 78.31 94 MET A C 1
ATOM 695 O O . MET A 1 94 ? 8.942 -16.059 -16.463 1.00 78.31 94 MET A O 1
ATOM 699 N N . GLY A 1 95 ? 6.802 -15.811 -17.078 1.00 71.44 95 GLY A N 1
ATOM 700 C CA . GLY A 1 95 ? 6.993 -16.155 -18.494 1.00 71.44 95 GLY A CA 1
ATOM 701 C C . GLY A 1 95 ? 7.179 -14.962 -19.439 1.00 71.44 95 GLY A C 1
ATOM 702 O O . GLY A 1 95 ? 7.356 -15.174 -20.638 1.00 71.44 95 GLY A O 1
ATOM 703 N N . ALA A 1 96 ? 7.114 -13.722 -18.945 1.00 72.62 96 ALA A N 1
ATOM 704 C CA . ALA A 1 96 ? 7.224 -12.535 -19.788 1.00 72.62 96 ALA A CA 1
ATOM 705 C C . ALA A 1 96 ? 8.685 -12.313 -20.223 1.00 72.62 96 ALA A C 1
ATOM 707 O O . ALA A 1 96 ? 9.551 -11.967 -19.418 1.00 72.62 96 ALA A O 1
ATOM 708 N N . SER A 1 97 ? 8.981 -12.508 -21.511 1.00 62.38 97 SER A N 1
ATOM 709 C CA . SER A 1 97 ? 10.295 -12.221 -22.095 1.00 62.38 97 SER A CA 1
ATOM 710 C C . SER A 1 97 ? 10.448 -10.714 -22.342 1.00 62.38 97 SER A C 1
ATOM 712 O O . SER A 1 97 ? 10.208 -10.230 -23.447 1.00 62.38 97 SER A O 1
ATOM 714 N N . GLY A 1 98 ? 10.800 -9.957 -21.303 1.00 59.38 98 GLY A N 1
ATOM 715 C CA . GLY A 1 98 ? 10.915 -8.499 -21.373 1.00 59.38 98 GLY A CA 1
ATOM 716 C C . GLY A 1 98 ? 12.363 -8.019 -21.431 1.00 59.38 98 GLY A C 1
ATOM 717 O O . GLY A 1 98 ? 13.091 -8.120 -20.445 1.00 59.38 98 GLY A O 1
ATOM 718 N N . GLY A 1 99 ? 12.775 -7.447 -22.566 1.00 68.69 99 GLY A N 1
ATOM 719 C CA . GLY A 1 99 ? 13.935 -6.552 -22.605 1.00 68.69 99 GLY A CA 1
ATOM 720 C C . GLY A 1 99 ? 13.700 -5.322 -21.719 1.00 68.69 99 GLY A C 1
ATOM 721 O O . GLY A 1 99 ? 12.567 -5.030 -21.343 1.00 68.69 99 GLY A O 1
ATOM 722 N N . TYR A 1 100 ? 14.762 -4.596 -21.367 1.00 78.00 100 TYR A N 1
ATOM 723 C CA . TYR A 1 100 ? 14.648 -3.433 -20.483 1.00 78.00 100 TYR A CA 1
ATOM 724 C C . TYR A 1 100 ? 13.650 -2.396 -21.051 1.00 78.00 100 TYR A C 1
ATOM 726 O O . TYR A 1 100 ? 13.913 -1.840 -22.120 1.00 78.00 100 TYR A O 1
ATOM 734 N N . PRO A 1 101 ? 12.530 -2.107 -20.355 1.00 75.00 101 PRO A N 1
ATOM 735 C CA . PRO A 1 101 ? 11.409 -1.336 -20.906 1.00 75.00 101 PRO A CA 1
ATOM 736 C C . PRO A 1 101 ? 11.684 0.174 -20.993 1.00 75.00 101 PRO A C 1
ATOM 738 O O . PRO A 1 101 ? 10.860 0.940 -21.489 1.00 75.00 101 PRO A O 1
ATOM 741 N N . GLY A 1 102 ? 12.853 0.620 -20.529 1.00 84.88 102 GLY A N 1
ATOM 742 C CA . GLY A 1 102 ? 13.225 2.025 -20.484 1.00 84.88 102 GLY A CA 1
ATOM 743 C C . GLY A 1 102 ? 12.809 2.706 -19.181 1.00 84.88 102 GLY A C 1
ATOM 744 O O . GLY A 1 102 ? 11.867 2.316 -18.494 1.00 84.88 102 GLY A O 1
ATOM 745 N N . VAL A 1 103 ? 13.533 3.778 -18.862 1.00 86.19 103 VAL A N 1
ATOM 746 C CA . VAL A 1 103 ? 13.458 4.499 -17.580 1.00 86.19 103 VAL A CA 1
ATOM 747 C C . VAL A 1 103 ? 12.050 5.029 -17.282 1.00 86.19 103 VAL A C 1
ATOM 749 O O . VAL A 1 103 ? 11.567 4.933 -16.157 1.00 86.19 103 VAL A O 1
ATOM 752 N N . VAL A 1 104 ? 11.384 5.588 -18.296 1.00 87.50 104 VAL A N 1
ATOM 753 C CA . VAL A 1 104 ? 10.051 6.192 -18.148 1.00 87.50 104 VAL A CA 1
ATOM 754 C C . VAL A 1 104 ? 8.992 5.124 -17.877 1.00 87.50 104 VAL A C 1
ATOM 756 O O . VAL A 1 104 ? 8.132 5.322 -17.025 1.00 87.50 104 VAL A O 1
ATOM 759 N N . VAL A 1 105 ? 9.073 3.982 -18.562 1.00 87.31 105 VAL A N 1
ATOM 760 C CA . VAL A 1 105 ? 8.112 2.884 -18.399 1.00 87.31 105 VAL A CA 1
ATOM 761 C C . VAL A 1 105 ? 8.265 2.236 -17.022 1.00 87.31 105 VAL A C 1
ATOM 763 O O . VAL A 1 105 ? 7.262 1.997 -16.354 1.00 87.31 105 VAL A O 1
ATOM 766 N N . GLU A 1 106 ? 9.501 2.038 -16.550 1.00 86.44 106 GLU A N 1
ATOM 767 C CA . GLU A 1 106 ? 9.784 1.543 -15.193 1.00 86.44 106 GLU A CA 1
ATOM 768 C C . GLU A 1 106 ? 9.217 2.484 -14.117 1.00 86.44 106 GLU A C 1
ATOM 770 O O . GLU A 1 106 ? 8.536 2.033 -13.197 1.00 86.44 106 GLU A O 1
ATOM 775 N N . LEU A 1 107 ? 9.402 3.803 -14.265 1.00 89.62 107 LEU A N 1
ATO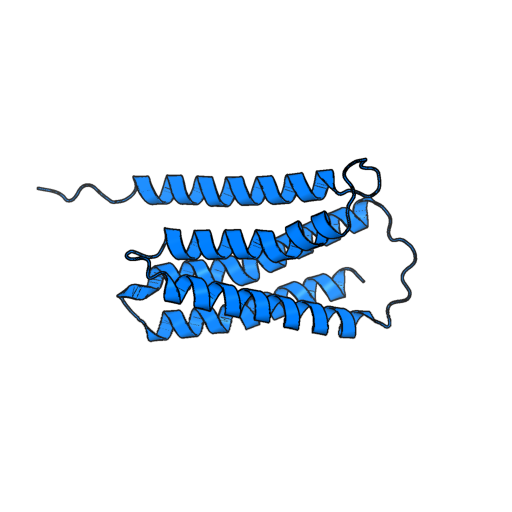M 776 C CA . LEU A 1 107 ? 8.848 4.781 -13.324 1.00 89.62 107 LEU A CA 1
ATOM 777 C C . LEU A 1 107 ? 7.313 4.768 -13.313 1.00 89.62 107 LEU A C 1
ATOM 779 O O . LEU A 1 107 ? 6.711 4.737 -12.240 1.00 89.62 107 LEU A O 1
ATOM 783 N N . VAL A 1 108 ? 6.671 4.779 -14.486 1.00 90.50 108 VAL A N 1
ATOM 784 C CA . VAL A 1 108 ? 5.202 4.741 -14.590 1.00 90.50 108 VAL A CA 1
ATOM 785 C C . VAL A 1 108 ? 4.650 3.462 -13.965 1.00 90.50 108 VAL A C 1
ATOM 787 O O . VAL A 1 108 ? 3.687 3.524 -13.200 1.00 90.50 108 VAL A O 1
ATOM 790 N N . ARG A 1 109 ? 5.291 2.316 -14.222 1.00 89.38 109 ARG A N 1
ATOM 791 C CA . ARG A 1 109 ? 4.946 1.033 -13.602 1.00 89.38 109 ARG A CA 1
ATOM 792 C C . ARG A 1 109 ? 5.056 1.100 -12.081 1.00 89.38 109 ARG A C 1
ATOM 794 O O . ARG A 1 109 ? 4.114 0.718 -11.391 1.00 89.38 109 ARG A O 1
ATOM 801 N N . ASN A 1 110 ? 6.151 1.635 -11.552 1.00 90.69 110 ASN A N 1
ATOM 802 C CA . ASN A 1 110 ? 6.365 1.725 -10.109 1.00 90.69 110 ASN A CA 1
ATOM 803 C C . ASN A 1 110 ? 5.372 2.675 -9.427 1.00 90.69 110 ASN A C 1
ATOM 805 O O . ASN A 1 110 ? 4.861 2.358 -8.352 1.00 90.69 110 ASN A O 1
ATOM 809 N N . ILE A 1 111 ? 5.022 3.792 -10.072 1.00 92.12 111 ILE A N 1
ATOM 810 C CA . ILE A 1 111 ? 3.959 4.695 -9.605 1.00 92.12 111 ILE A CA 1
ATOM 811 C C . ILE A 1 111 ? 2.604 3.979 -9.606 1.00 92.12 111 ILE A C 1
ATOM 813 O O . ILE A 1 111 ? 1.875 4.053 -8.617 1.00 92.12 111 ILE A O 1
ATOM 817 N N . ALA A 1 112 ? 2.266 3.265 -10.682 1.00 92.69 112 ALA A N 1
ATOM 818 C CA . ALA A 1 112 ? 1.009 2.529 -10.777 1.00 92.69 112 ALA A CA 1
ATOM 819 C C . ALA A 1 112 ? 0.906 1.443 -9.694 1.00 92.69 112 ALA A C 1
ATOM 821 O O . ALA A 1 112 ? -0.130 1.324 -9.041 1.00 92.69 112 ALA A O 1
ATOM 822 N N . MET A 1 113 ? 1.992 0.706 -9.447 1.00 92.25 113 MET A N 1
ATOM 823 C CA . MET A 1 113 ? 2.072 -0.310 -8.394 1.00 92.25 113 MET A CA 1
ATOM 824 C C . MET A 1 113 ? 1.920 0.311 -7.006 1.00 92.25 113 MET A C 1
ATOM 826 O O . MET A 1 113 ? 1.106 -0.150 -6.209 1.00 92.25 113 MET A O 1
ATOM 830 N N . PHE A 1 114 ? 2.632 1.404 -6.730 1.00 93.19 114 PHE A N 1
ATOM 831 C CA . PHE A 1 114 ? 2.505 2.139 -5.475 1.00 93.19 114 PHE A CA 1
ATOM 832 C C . PHE A 1 114 ? 1.068 2.605 -5.216 1.00 93.19 114 PHE A C 1
ATOM 834 O O . PHE A 1 114 ? 0.531 2.394 -4.125 1.00 93.19 114 PHE A O 1
ATOM 841 N N . LEU A 1 115 ? 0.418 3.198 -6.221 1.00 93.00 115 LEU A N 1
ATOM 842 C CA . LEU A 1 115 ? -0.972 3.639 -6.113 1.00 93.00 115 LEU A CA 1
ATOM 843 C C . LEU A 1 115 ? -1.928 2.456 -5.932 1.00 93.00 115 LEU A C 1
ATOM 845 O O . LEU A 1 115 ? -2.828 2.536 -5.099 1.00 93.00 115 LEU A O 1
ATOM 849 N N . ALA A 1 116 ? -1.715 1.347 -6.643 1.00 92.12 116 ALA A N 1
ATOM 850 C CA . ALA A 1 116 ? -2.522 0.137 -6.511 1.00 92.12 116 ALA A CA 1
ATOM 851 C C . ALA A 1 116 ? -2.475 -0.430 -5.087 1.00 92.12 116 ALA A C 1
ATOM 853 O O . ALA A 1 116 ? -3.524 -0.721 -4.511 1.00 92.12 116 ALA A O 1
ATOM 854 N N . VAL A 1 117 ? -1.284 -0.530 -4.488 1.00 91.56 117 VAL A N 1
ATOM 855 C CA . VAL A 1 117 ? -1.128 -1.011 -3.106 1.00 91.56 117 VAL A CA 1
ATOM 856 C C . VAL A 1 117 ? -1.727 -0.011 -2.113 1.00 91.56 117 VAL A C 1
ATOM 858 O O . VAL A 1 117 ? -2.470 -0.402 -1.210 1.00 91.56 117 VAL A O 1
ATOM 861 N N . THR A 1 118 ? -1.466 1.285 -2.306 1.00 91.81 118 THR A N 1
ATOM 862 C CA . THR A 1 118 ? -1.961 2.351 -1.418 1.00 91.81 118 THR A CA 1
ATOM 863 C C . THR A 1 118 ? -3.482 2.408 -1.405 1.00 91.81 118 THR A C 1
ATOM 865 O O . THR A 1 118 ? -4.084 2.488 -0.338 1.00 91.81 118 THR A O 1
ATOM 868 N N . LEU A 1 119 ? -4.127 2.321 -2.569 1.00 91.69 119 LEU A N 1
ATOM 869 C CA . LEU A 1 119 ? -5.586 2.303 -2.674 1.00 91.69 119 LEU A CA 1
ATOM 870 C C . LEU A 1 119 ? -6.167 0.968 -2.203 1.00 91.69 119 LEU A C 1
ATOM 872 O O . LEU A 1 119 ? -7.172 0.958 -1.490 1.00 91.69 119 LEU A O 1
ATOM 876 N N . GLY A 1 120 ? -5.517 -0.140 -2.567 1.00 89.75 120 GLY A N 1
ATOM 877 C CA . GLY A 1 120 ? -5.964 -1.491 -2.249 1.00 89.75 120 GLY A CA 1
ATOM 878 C C . GLY A 1 120 ? -6.022 -1.778 -0.755 1.00 89.75 120 GLY A C 1
ATOM 879 O O . GLY A 1 120 ? -6.950 -2.443 -0.304 1.00 89.75 120 GLY A O 1
ATOM 880 N N . LEU A 1 121 ? -5.092 -1.220 0.021 1.00 89.31 121 LEU A N 1
ATOM 881 C CA . LEU A 1 121 ? -5.099 -1.311 1.482 1.00 89.31 121 LEU A CA 1
ATOM 882 C C . LEU A 1 121 ? -5.757 -0.098 2.147 1.00 89.31 121 LEU A C 1
ATOM 884 O O . LEU A 1 121 ? -6.533 -0.249 3.090 1.00 89.31 121 LEU A O 1
ATOM 888 N N . GLY A 1 122 ? -5.473 1.110 1.662 1.00 87.00 122 GLY A N 1
ATOM 889 C CA . GLY A 1 122 ? -5.860 2.360 2.315 1.00 87.00 122 GLY A CA 1
ATOM 890 C C . GLY A 1 122 ? -7.366 2.586 2.381 1.00 87.00 122 GLY A C 1
ATOM 891 O O . GLY A 1 122 ? -7.872 2.956 3.440 1.00 87.00 122 GLY A O 1
ATOM 892 N N . ILE A 1 123 ? -8.101 2.319 1.296 1.00 88.75 123 ILE A N 1
ATOM 893 C CA . ILE A 1 123 ? -9.569 2.445 1.284 1.00 88.75 123 ILE A CA 1
ATOM 894 C C . ILE A 1 123 ? -10.210 1.497 2.316 1.00 88.75 123 ILE A C 1
ATOM 896 O O . ILE A 1 123 ? -10.925 1.976 3.202 1.00 88.75 123 ILE A O 1
ATOM 900 N N . PRO A 1 124 ? -9.969 0.175 2.264 1.00 88.94 124 PRO A N 1
ATOM 901 C CA . PRO A 1 124 ? -10.595 -0.753 3.197 1.00 88.94 124 PRO A CA 1
ATOM 902 C C . PRO A 1 124 ? -10.147 -0.546 4.644 1.00 88.94 124 PRO A C 1
ATOM 904 O O . PRO A 1 124 ? -10.980 -0.670 5.539 1.00 88.94 124 PRO A O 1
ATOM 907 N N . TYR A 1 125 ? -8.888 -0.177 4.903 1.00 89.06 125 TYR A N 1
ATOM 908 C CA . TYR A 1 125 ? -8.419 0.105 6.265 1.00 89.06 125 TYR A CA 1
ATOM 909 C C . TYR A 1 125 ? -8.990 1.417 6.813 1.00 89.06 125 TYR A C 1
ATOM 911 O O . TYR A 1 125 ? -9.416 1.466 7.966 1.00 89.06 125 TYR A O 1
ATOM 919 N N . GLY A 1 126 ? -9.113 2.458 5.987 1.00 86.12 126 GLY A N 1
ATOM 920 C CA . GLY A 1 126 ? -9.811 3.682 6.380 1.00 86.12 126 GLY A CA 1
ATOM 921 C C . GLY A 1 126 ? -11.290 3.431 6.705 1.00 86.12 126 GLY A C 1
ATOM 922 O O . GLY A 1 126 ? -11.799 3.913 7.718 1.00 86.12 126 GLY A O 1
ATOM 923 N N . LEU A 1 127 ? -11.974 2.605 5.902 1.00 86.44 127 LEU A N 1
ATOM 924 C CA . LEU A 1 127 ? -13.350 2.174 6.180 1.00 86.44 127 LEU A CA 1
ATOM 925 C C . LEU A 1 127 ? -13.438 1.332 7.461 1.00 86.44 127 LEU A C 1
ATOM 927 O O . LEU A 1 127 ? -14.366 1.522 8.248 1.00 86.44 127 LEU A O 1
ATOM 931 N N . ALA A 1 128 ? -12.470 0.442 7.696 1.00 85.00 128 ALA A N 1
ATOM 932 C CA . ALA A 1 128 ? -12.396 -0.375 8.904 1.00 85.00 128 ALA A CA 1
ATOM 933 C C . ALA A 1 128 ? -12.323 0.494 10.167 1.00 85.00 128 ALA A C 1
ATOM 935 O O . ALA A 1 128 ? -13.056 0.237 11.125 1.00 85.00 128 ALA A O 1
ATOM 936 N N . GLY A 1 129 ? -11.494 1.544 10.135 1.00 83.38 129 GLY A N 1
ATOM 937 C CA . GLY A 1 129 ? -11.368 2.520 11.219 1.00 83.38 129 GLY A CA 1
ATOM 938 C C . GLY A 1 129 ? -12.668 3.291 11.439 1.00 83.38 129 GLY A C 1
ATOM 939 O O . GLY A 1 129 ? -13.164 3.356 12.563 1.00 83.38 129 GLY A O 1
ATOM 940 N N . LYS A 1 130 ? -13.285 3.770 10.350 1.00 85.06 130 LYS A N 1
ATOM 941 C CA . LYS A 1 130 ? -14.547 4.525 10.394 1.00 85.06 130 LYS A CA 1
ATOM 942 C C . LYS A 1 130 ? -15.710 3.719 10.986 1.00 85.06 130 LYS A C 1
ATOM 944 O O . LYS A 1 130 ? -16.487 4.257 11.767 1.00 85.06 130 LYS A O 1
ATOM 949 N N . TYR A 1 131 ? -15.851 2.441 10.626 1.00 81.69 131 TYR A N 1
ATOM 950 C CA . TYR A 1 131 ? -16.984 1.604 11.060 1.00 81.69 131 TYR A CA 1
ATOM 951 C C . TYR A 1 131 ? -16.751 0.838 12.368 1.00 81.69 131 TYR A C 1
ATOM 953 O O . TYR A 1 131 ? -17.656 0.136 12.828 1.00 81.69 131 TYR A O 1
ATOM 961 N N . ARG A 1 132 ? -15.572 0.987 12.984 1.00 79.56 132 ARG A N 1
ATOM 962 C CA . ARG A 1 132 ? -15.132 0.220 14.159 1.00 79.56 132 ARG A CA 1
ATOM 963 C C . ARG A 1 132 ? -16.148 0.184 15.301 1.00 79.56 132 ARG A C 1
ATOM 965 O O . ARG A 1 132 ? -16.363 -0.872 15.889 1.00 79.56 132 ARG A O 1
ATOM 972 N N . ARG A 1 133 ? -16.771 1.322 15.623 1.00 69.31 133 ARG A N 1
ATOM 973 C CA . ARG A 1 133 ? -17.658 1.449 16.793 1.00 69.31 133 ARG A CA 1
ATOM 974 C C . ARG A 1 133 ? -19.093 1.005 16.522 1.00 69.31 133 ARG A C 1
ATOM 976 O O . ARG A 1 133 ? -19.736 0.446 17.403 1.00 69.31 133 ARG A O 1
ATOM 983 N N . GLU A 1 134 ? -19.588 1.256 15.317 1.00 72.94 134 GLU A N 1
ATOM 984 C CA . GLU A 1 134 ? -20.991 1.018 14.965 1.00 72.94 134 GLU A CA 1
ATOM 985 C C . GLU A 1 134 ? -21.230 -0.437 14.548 1.00 72.94 134 GLU A C 1
ATOM 987 O O . GLU A 1 134 ? -22.277 -1.014 14.847 1.00 72.94 134 GLU A O 1
ATOM 992 N N . HIS A 1 135 ? -20.257 -1.059 13.873 1.00 76.38 135 HIS A N 1
ATOM 993 C CA . HIS A 1 135 ? -20.444 -2.362 13.245 1.00 76.38 135 HIS A CA 1
ATOM 994 C C . HIS A 1 135 ? -19.156 -3.208 13.255 1.00 76.38 135 HIS A C 1
ATOM 996 O O . HIS A 1 135 ? -18.478 -3.296 12.228 1.00 76.38 135 HIS A O 1
ATOM 1002 N N . PRO A 1 136 ? -18.853 -3.944 14.345 1.00 72.69 136 PRO A N 1
ATOM 1003 C CA . PRO A 1 136 ? -17.612 -4.724 14.460 1.00 72.69 136 PRO A CA 1
ATOM 1004 C C . PRO A 1 136 ? -17.468 -5.787 13.359 1.00 72.69 136 PRO A C 1
ATOM 1006 O O . PRO A 1 136 ? -16.372 -6.052 12.871 1.00 72.69 136 PRO A O 1
ATOM 1009 N N . ARG A 1 137 ? -18.587 -6.352 12.882 1.00 76.88 137 ARG A N 1
ATOM 1010 C CA . ARG A 1 137 ? -18.586 -7.273 11.733 1.00 76.88 137 ARG A CA 1
ATOM 1011 C C . ARG A 1 137 ? -18.128 -6.596 10.437 1.00 76.88 137 ARG A C 1
ATOM 1013 O O . ARG A 1 137 ? -17.435 -7.227 9.647 1.00 76.88 137 ARG A O 1
ATOM 1020 N N . ARG A 1 138 ? -18.484 -5.325 10.210 1.00 76.38 138 ARG A N 1
ATOM 1021 C CA . ARG A 1 138 ? -18.085 -4.589 8.998 1.00 76.38 138 ARG A CA 1
ATOM 1022 C C . ARG A 1 138 ? -16.594 -4.272 8.993 1.00 76.38 138 ARG A C 1
ATOM 1024 O O . ARG A 1 138 ? -16.007 -4.322 7.924 1.00 76.38 138 ARG A O 1
ATOM 1031 N N . THR A 1 139 ? -15.985 -4.044 10.156 1.00 79.31 139 THR A N 1
ATOM 1032 C CA . THR A 1 139 ? -14.530 -3.852 10.301 1.00 79.31 139 THR A CA 1
ATOM 1033 C C . THR A 1 139 ? -13.741 -5.092 9.886 1.00 79.31 139 THR A C 1
ATOM 1035 O O . THR A 1 139 ? -12.761 -4.990 9.149 1.00 79.31 139 THR A O 1
ATOM 1038 N N . VAL A 1 140 ? -14.195 -6.278 10.301 1.00 80.56 140 VAL A N 1
ATOM 1039 C CA . VAL A 1 140 ? -13.571 -7.544 9.886 1.00 80.56 140 VAL A CA 1
ATOM 1040 C C . VAL A 1 140 ? -13.754 -7.762 8.386 1.00 80.56 140 VAL A C 1
ATOM 1042 O O . VAL A 1 140 ? -12.792 -8.061 7.684 1.00 80.56 140 VAL A O 1
ATOM 1045 N N . VAL A 1 141 ? -14.967 -7.542 7.869 1.00 84.12 141 VAL A N 1
ATOM 1046 C CA . VAL A 1 141 ? -15.247 -7.663 6.430 1.00 84.12 141 VAL A CA 1
ATOM 1047 C C . VAL A 1 141 ? -14.399 -6.688 5.615 1.00 84.12 141 VAL A C 1
ATOM 1049 O O . VAL A 1 141 ? -13.857 -7.091 4.594 1.00 84.12 141 VAL A O 1
ATOM 1052 N N . SER A 1 142 ? -14.215 -5.442 6.058 1.00 83.00 142 SER A N 1
ATOM 1053 C CA . SER A 1 142 ? -13.359 -4.480 5.358 1.00 83.00 142 SER A CA 1
ATOM 1054 C C . SER A 1 142 ? -11.882 -4.870 5.403 1.00 83.00 142 SER A C 1
ATOM 1056 O O . SER A 1 142 ? -11.195 -4.708 4.403 1.00 83.00 142 SER A O 1
ATOM 1058 N N . ALA A 1 143 ? -11.389 -5.436 6.510 1.00 83.00 143 ALA A N 1
ATOM 1059 C CA . ALA A 1 143 ? -10.013 -5.931 6.588 1.00 83.00 143 ALA A CA 1
ATOM 1060 C C . ALA A 1 143 ? -9.774 -7.137 5.657 1.00 83.00 143 ALA A C 1
ATOM 1062 O O . ALA A 1 143 ? -8.740 -7.216 4.996 1.00 83.00 143 ALA A O 1
ATOM 1063 N N . ILE A 1 144 ? -10.750 -8.043 5.539 1.00 87.19 144 ILE A N 1
ATOM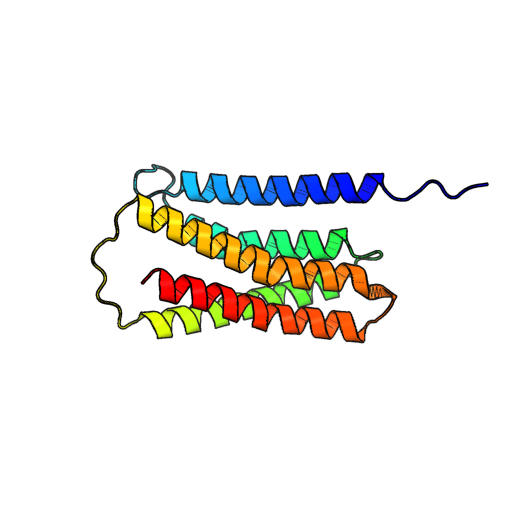 1064 C CA . ILE A 1 144 ? -10.705 -9.146 4.565 1.00 87.19 144 ILE A CA 1
ATOM 1065 C C . ILE A 1 144 ? -10.782 -8.597 3.136 1.00 87.19 144 ILE A C 1
ATOM 1067 O O . ILE A 1 144 ? -10.024 -9.015 2.263 1.00 87.19 144 ILE A O 1
ATOM 1071 N N . LEU A 1 145 ? -11.657 -7.618 2.899 1.00 88.94 145 LEU A N 1
ATOM 1072 C CA . LEU A 1 145 ? -11.797 -6.959 1.604 1.00 88.94 145 LEU A CA 1
ATOM 1073 C C . LEU A 1 145 ? -10.495 -6.265 1.178 1.00 88.94 145 LEU A C 1
ATOM 1075 O O . LEU A 1 145 ? -10.209 -6.226 -0.013 1.00 88.94 145 LEU A O 1
ATOM 1079 N N . ALA A 1 146 ? -9.679 -5.791 2.127 1.00 87.25 146 ALA A N 1
ATOM 1080 C CA . ALA A 1 146 ? -8.359 -5.228 1.844 1.00 87.25 146 ALA A CA 1
ATOM 1081 C C . ALA A 1 146 ? -7.466 -6.179 1.058 1.00 87.25 146 ALA A C 1
ATOM 1083 O O . ALA A 1 146 ? -6.852 -5.765 0.079 1.00 87.25 146 ALA A O 1
ATOM 1084 N N . PHE A 1 147 ? -7.456 -7.461 1.427 1.00 89.94 147 PHE A N 1
ATOM 1085 C CA . PHE A 1 147 ? -6.715 -8.467 0.678 1.00 89.94 147 PHE A CA 1
ATOM 1086 C C . PHE A 1 147 ? -7.245 -8.592 -0.753 1.00 89.94 147 PHE A C 1
ATOM 1088 O O . PHE A 1 147 ? -6.469 -8.556 -1.701 1.00 89.94 147 PHE A O 1
ATOM 1095 N N . VAL A 1 148 ? -8.567 -8.680 -0.922 1.00 89.75 148 VAL A N 1
ATOM 1096 C CA . VAL A 1 148 ? -9.197 -8.864 -2.238 1.00 89.75 148 VAL A CA 1
ATOM 1097 C C . VAL A 1 148 ? -8.941 -7.667 -3.157 1.00 89.75 148 VAL A C 1
ATOM 1099 O O . VAL A 1 148 ? -8.575 -7.846 -4.319 1.00 89.75 148 VAL A O 1
ATOM 1102 N N . VAL A 1 149 ? -9.104 -6.442 -2.653 1.00 90.50 149 VAL A N 1
ATOM 1103 C CA . VAL A 1 149 ? -8.902 -5.216 -3.441 1.00 90.50 149 VAL A CA 1
ATOM 1104 C C . VAL A 1 149 ? -7.424 -5.035 -3.776 1.00 90.50 149 VAL A C 1
ATOM 1106 O O . VAL A 1 149 ? -7.104 -4.778 -4.936 1.00 90.50 149 VAL A O 1
ATOM 1109 N N . LEU A 1 150 ? -6.525 -5.235 -2.803 1.00 91.94 150 LEU A N 1
ATOM 1110 C CA . LEU A 1 150 ? -5.080 -5.232 -3.038 1.00 91.94 150 LEU A CA 1
ATOM 1111 C C . LEU A 1 150 ? -4.697 -6.240 -4.121 1.00 91.94 150 LEU A C 1
ATOM 1113 O O . LEU A 1 150 ? -4.037 -5.874 -5.090 1.00 91.94 150 LEU A O 1
ATOM 1117 N N . PHE A 1 151 ? -5.138 -7.488 -3.970 1.00 88.62 151 PHE A N 1
ATOM 1118 C CA . PHE A 1 151 ? -4.839 -8.562 -4.905 1.00 88.62 151 PHE A CA 1
ATOM 1119 C C . PHE A 1 151 ? -5.297 -8.205 -6.320 1.00 88.62 151 PHE A C 1
ATOM 1121 O O . PHE A 1 151 ? -4.536 -8.351 -7.275 1.00 88.62 151 PHE A O 1
ATOM 1128 N N . THR A 1 152 ? -6.520 -7.690 -6.452 1.00 88.38 152 THR A N 1
ATOM 1129 C CA . THR A 1 152 ? -7.107 -7.352 -7.752 1.00 88.38 152 THR A CA 1
ATOM 1130 C C . THR A 1 152 ? -6.366 -6.192 -8.415 1.00 88.38 152 THR A C 1
ATOM 1132 O O . THR A 1 152 ? -5.946 -6.317 -9.562 1.00 88.38 152 THR A O 1
ATOM 1135 N N . PHE A 1 153 ? -6.162 -5.077 -7.706 1.00 88.12 153 PHE A N 1
ATOM 1136 C CA . PHE A 1 153 ? -5.486 -3.907 -8.272 1.00 88.12 153 PHE A CA 1
ATOM 1137 C C . PHE A 1 153 ? -4.025 -4.183 -8.602 1.00 88.12 153 PHE A C 1
ATOM 1139 O O . PHE A 1 153 ? -3.567 -3.813 -9.681 1.00 88.12 153 PHE A O 1
ATOM 1146 N N . PHE A 1 154 ? -3.303 -4.855 -7.709 1.00 88.44 154 PHE A N 1
ATOM 1147 C CA . PHE A 1 154 ? -1.897 -5.156 -7.933 1.00 88.44 154 PHE A CA 1
ATOM 1148 C C . PHE A 1 154 ? -1.705 -6.077 -9.134 1.00 88.44 154 PHE A C 1
ATOM 1150 O O . PHE A 1 154 ? -0.906 -5.765 -10.009 1.00 88.44 154 PHE A O 1
ATOM 1157 N N . ASN A 1 155 ? -2.455 -7.182 -9.219 1.00 86.50 155 ASN A N 1
ATOM 1158 C CA . ASN A 1 155 ? -2.318 -8.103 -10.347 1.00 86.50 155 ASN A CA 1
ATOM 1159 C C . ASN A 1 155 ? -2.808 -7.475 -11.657 1.00 86.50 155 ASN A C 1
ATOM 1161 O O . ASN A 1 155 ? -2.194 -7.705 -12.693 1.00 86.50 155 ASN A O 1
ATOM 1165 N N . ALA A 1 156 ? -3.847 -6.632 -11.626 1.00 86.81 156 ALA A N 1
ATOM 1166 C CA . ALA A 1 156 ? -4.274 -5.885 -12.808 1.00 86.81 156 ALA A CA 1
ATOM 1167 C C . ALA A 1 156 ? -3.156 -4.971 -13.336 1.00 86.81 156 ALA A C 1
ATOM 1169 O O . ALA A 1 156 ? -2.859 -4.993 -14.528 1.00 86.81 156 ALA A O 1
ATOM 1170 N N . VAL A 1 157 ? -2.493 -4.210 -12.458 1.00 85.62 157 VAL A N 1
ATOM 1171 C CA . VAL A 1 157 ? -1.353 -3.367 -12.852 1.00 85.62 157 VAL A CA 1
ATOM 1172 C C . VAL A 1 157 ? -0.162 -4.217 -13.293 1.00 85.62 157 VAL A C 1
ATOM 1174 O O . VAL A 1 157 ? 0.462 -3.906 -14.305 1.00 85.62 157 VAL A O 1
ATOM 1177 N N . ALA A 1 158 ? 0.143 -5.301 -12.580 1.00 83.31 158 ALA A N 1
ATOM 1178 C CA . ALA A 1 158 ? 1.253 -6.184 -12.913 1.00 83.31 158 ALA A CA 1
ATOM 1179 C C . ALA A 1 158 ? 1.104 -6.776 -14.322 1.00 83.31 158 ALA A C 1
ATOM 1181 O O . ALA A 1 158 ? 2.057 -6.717 -15.086 1.00 83.31 158 ALA A O 1
ATOM 1182 N N . VAL A 1 159 ? -0.089 -7.254 -14.690 1.00 80.75 159 VAL A N 1
ATOM 1183 C CA . VAL A 1 159 ? -0.366 -7.835 -16.016 1.00 80.75 159 VAL A CA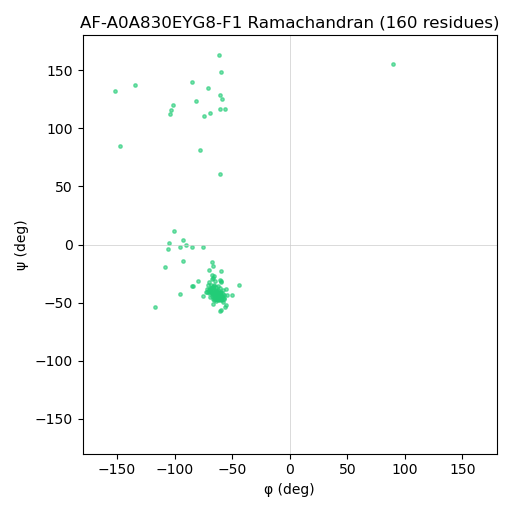 1
ATOM 1184 C C . VAL A 1 159 ? -0.356 -6.785 -17.129 1.00 80.75 159 VAL A C 1
ATOM 1186 O O . VAL A 1 159 ? 0.129 -7.055 -18.219 1.00 80.75 159 VAL A O 1
ATOM 1189 N N . VAL A 1 160 ? -0.877 -5.580 -16.882 1.00 79.94 160 VAL A N 1
ATOM 1190 C CA . VAL A 1 160 ? -0.901 -4.505 -17.896 1.00 79.94 160 VAL A CA 1
ATOM 1191 C C . VAL A 1 160 ? 0.500 -3.946 -18.181 1.00 79.94 160 VAL A C 1
ATOM 1193 O O . VAL A 1 160 ? 0.719 -3.335 -19.224 1.00 79.94 160 VAL A O 1
ATOM 1196 N N . THR A 1 161 ? 1.443 -4.118 -17.251 1.00 73.06 161 THR A N 1
ATOM 1197 C CA . THR A 1 161 ? 2.791 -3.528 -17.326 1.00 73.06 161 THR A CA 1
ATOM 1198 C C . THR A 1 161 ? 3.900 -4.520 -17.686 1.00 73.06 161 THR A C 1
ATOM 1200 O O . THR A 1 161 ? 5.062 -4.110 -17.735 1.00 73.06 161 THR A O 1
ATOM 1203 N N . THR A 1 162 ? 3.560 -5.790 -17.921 1.00 66.94 162 THR A N 1
ATOM 1204 C CA . THR A 1 162 ? 4.436 -6.806 -18.536 1.00 66.94 162 THR A CA 1
ATOM 1205 C C . THR A 1 162 ? 4.257 -6.876 -20.035 1.00 66.94 162 THR A C 1
ATOM 1207 O O . THR A 1 162 ? 5.287 -7.025 -20.724 1.00 66.94 162 THR A O 1
#

Organism: NCBI:txid1193105

Mean predicted aligned error: 6.95 Å

Secondary structure (DSSP, 8-state):
-----S-HHHHHHHHHHHHHHHHHHHHHHHTSTT-TT--HHHHHIIIIIHHHHHHHHHHHHH-SS--HHHHHHHHHHHHHHHHHHHHHHHHHHTT-------HHHHHHHHHHHHHHHHHHHHHHHHHHHHHTTT-HHHHHHHHHHHHHHHHHHHHHHHHHT-

Solvent-accessible surface area (backbone atoms only — not comparable to full-atom values): 8564 Å² total; per-residue (Å²): 135,81,80,82,74,88,58,70,64,60,54,54,49,50,50,50,54,50,50,52,52,53,50,45,53,50,52,52,64,47,42,33,86,91,35,96,67,48,42,74,66,59,50,51,39,47,40,51,52,47,25,51,51,52,12,49,51,35,17,54,71,41,26,94,69,82,55,69,69,57,54,51,49,52,50,53,51,49,52,49,40,48,54,54,36,53,52,52,41,46,64,75,49,69,81,61,91,69,71,90,76,48,67,68,52,53,50,53,49,51,52,50,42,26,49,23,36,26,52,14,34,21,53,26,28,27,49,19,17,58,35,45,85,86,34,62,70,54,21,53,50,24,53,56,43,17,42,56,42,22,40,51,41,37,40,53,49,51,63,76,70,103

pLDDT: mean 84.11, std 10.97, range [42.53, 95.19]

Nearest PDB structures (foldseek):
  8tzr-assembly1_B  TM=2.778E-01  e=4.284E+00  Homo sapiens
  6duw-assembly1_A  TM=2.886E-01  e=5.962E+00  Homo sapiens
  8j7v-assembly1_B  TM=2.961E-01  e=3.898E+00  Homo sapiens

Radius of gyration: 17.41 Å; Cα contacts (8 Å, |Δi|>4): 174; chains: 1; bounding box: 48×41×46 Å

Foldseek 3Di:
DDPDDPPPLVVVLVVVLVVLLVVLLVLLVCQFPVHPSNDPVSLCCSLQVSLLVSQLSLLVSQAPDDDPVVSVVLSVLSNVLSVVLVVVLCVVCVPPPDDDPDRVLVSVLSSQSSVQLNCLRNVLSNVLRNCVPPCVPSNVVSSVSSSVSSSVSNSVSSVVSD